Protein AF-A0A7Z9VFL2-F1 (afdb_monomer_lite)

Foldseek 3Di:
DPDVLVVVLVVCVVVQAAEEEEEDEPVNVSNLVSQVPDPSHHYHYDPAQVVVVVVQVVQVVVVHHYDYHYYPPPPD

pLDDT: mean 92.39, std 10.82, range [50.59, 98.19]

Secondary structure (DSSP, 8-state):
---HHHHHHHHHHHTTEEEEEE---TTTHHHHHHHHT-TTSEEEE-SSSTHHHHHHHHHHHTT-EEEEE--TTS--

Structure (mmCIF, N/CA/C/O backbone):
data_AF-A0A7Z9VFL2-F1
#
_entry.id   AF-A0A7Z9VFL2-F1
#
loop_
_atom_site.group_PDB
_atom_site.id
_atom_site.type_symbol
_atom_site.label_atom_id
_atom_site.label_alt_id
_atom_site.label_comp_id
_atom_site.label_asym_id
_atom_site.label_entity_id
_atom_site.label_seq_id
_atom_site.pdbx_PDB_ins_code
_atom_site.Cartn_x
_atom_site.Cartn_y
_atom_site.Cartn_z
_atom_site.occupancy
_atom_site.B_iso_or_equiv
_atom_site.auth_seq_id
_atom_site.auth_comp_id
_atom_site.auth_asym_id
_atom_site.auth_atom_id
_atom_site.pdbx_PDB_model_num
ATOM 1 N N . MET A 1 1 ? 12.691 7.167 19.684 1.00 50.59 1 MET A N 1
ATOM 2 C CA . MET A 1 1 ? 12.097 7.770 18.473 1.00 50.59 1 MET A CA 1
ATOM 3 C C . MET A 1 1 ? 11.225 6.691 17.872 1.00 50.59 1 MET A C 1
ATOM 5 O O . MET A 1 1 ? 11.741 5.588 17.739 1.00 50.59 1 MET A O 1
ATOM 9 N N . SER A 1 2 ? 9.932 6.942 17.639 1.00 61.59 2 SER A N 1
ATOM 10 C CA . SER A 1 2 ? 9.129 5.977 16.880 1.00 61.59 2 SER A CA 1
ATOM 11 C C . SER A 1 2 ? 9.742 5.829 15.492 1.00 61.59 2 SER A C 1
ATOM 13 O O . SER A 1 2 ? 10.318 6.783 14.957 1.00 61.59 2 SER A O 1
ATOM 15 N N . ASP A 1 3 ? 9.696 4.621 14.946 1.00 89.25 3 ASP A N 1
ATOM 16 C CA . ASP A 1 3 ? 10.130 4.398 13.576 1.00 89.25 3 ASP A CA 1
ATOM 17 C C . ASP A 1 3 ? 9.186 5.166 12.643 1.00 89.25 3 ASP A C 1
ATOM 19 O O . ASP A 1 3 ? 7.964 5.093 12.789 1.00 89.25 3 ASP A O 1
ATOM 23 N N . TRP A 1 4 ? 9.734 5.919 11.690 1.00 93.88 4 TRP A N 1
ATOM 24 C CA . TRP A 1 4 ? 8.923 6.679 10.741 1.00 93.88 4 TRP A CA 1
ATOM 25 C C . TRP A 1 4 ? 7.974 5.759 9.956 1.00 93.88 4 TRP A C 1
ATOM 27 O O . TRP A 1 4 ? 6.861 6.174 9.640 1.00 93.88 4 TRP A O 1
ATOM 37 N N . SER A 1 5 ? 8.374 4.504 9.703 1.00 95.25 5 SER A N 1
ATOM 38 C CA . SER A 1 5 ? 7.549 3.515 8.997 1.00 95.25 5 SER A CA 1
ATOM 39 C C . SER A 1 5 ? 6.283 3.184 9.784 1.00 95.25 5 SER A C 1
ATOM 41 O O . SER A 1 5 ? 5.205 3.081 9.209 1.00 95.25 5 SER A O 1
ATOM 43 N N . GLU A 1 6 ? 6.406 3.054 11.108 1.00 96.50 6 GLU A N 1
ATOM 44 C CA . GLU A 1 6 ? 5.275 2.781 11.999 1.00 96.50 6 GLU A CA 1
ATOM 45 C C . GLU A 1 6 ? 4.335 3.986 12.054 1.00 96.50 6 GLU A C 1
ATOM 47 O O . GLU A 1 6 ? 3.130 3.829 11.891 1.00 96.50 6 GLU A O 1
ATOM 52 N N . GLY A 1 7 ? 4.878 5.202 12.173 1.00 97.12 7 GLY A N 1
ATOM 53 C CA . GLY A 1 7 ? 4.064 6.423 12.178 1.00 97.12 7 GLY A CA 1
ATOM 54 C C . GLY A 1 7 ? 3.305 6.655 10.864 1.00 97.12 7 GLY A C 1
ATOM 55 O O . GLY A 1 7 ? 2.135 7.046 10.875 1.00 97.12 7 GLY A O 1
ATOM 56 N N . VAL A 1 8 ? 3.940 6.381 9.718 1.00 96.75 8 VAL A N 1
ATOM 57 C CA . VAL A 1 8 ? 3.26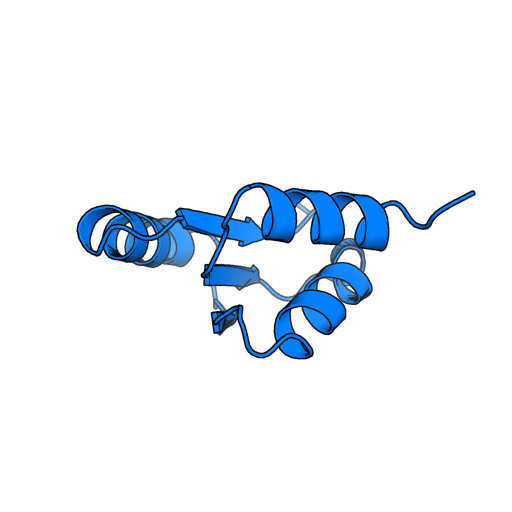5 6.419 8.410 1.00 96.75 8 VAL A CA 1
ATOM 58 C C . VAL A 1 8 ? 2.176 5.353 8.350 1.00 96.75 8 VAL A C 1
ATOM 60 O O . VAL A 1 8 ? 1.046 5.673 7.990 1.00 96.75 8 VAL A O 1
ATOM 63 N N . PHE A 1 9 ? 2.477 4.118 8.751 1.00 97.44 9 PHE A N 1
ATOM 64 C CA . PHE A 1 9 ? 1.503 3.030 8.775 1.00 97.44 9 PHE A CA 1
ATOM 65 C C . PHE A 1 9 ? 0.268 3.370 9.628 1.00 97.44 9 PHE A C 1
ATOM 67 O O . PHE A 1 9 ? -0.861 3.269 9.146 1.00 97.44 9 PHE A O 1
ATOM 74 N N . GLU A 1 10 ? 0.457 3.870 10.850 1.00 97.19 10 GLU A N 1
ATOM 75 C CA . GLU A 1 10 ? -0.636 4.316 11.727 1.00 97.19 10 GLU A CA 1
ATOM 76 C C . GLU A 1 10 ? -1.480 5.428 11.083 1.00 97.19 10 GLU A C 1
ATOM 78 O O . GLU A 1 10 ? -2.713 5.438 11.174 1.00 97.19 10 GLU A O 1
ATOM 83 N N . THR A 1 11 ? -0.832 6.349 10.368 1.00 97.38 11 THR A N 1
ATOM 84 C CA . THR A 1 11 ? -1.521 7.415 9.631 1.00 97.38 11 THR A CA 1
ATOM 85 C C . THR A 1 11 ? -2.359 6.850 8.479 1.00 97.38 11 THR A C 1
ATOM 87 O O . THR A 1 11 ? -3.506 7.257 8.289 1.00 97.38 11 THR A O 1
ATOM 90 N N . LEU A 1 12 ? -1.844 5.873 7.728 1.00 97.50 12 LEU A N 1
ATOM 91 C CA . LEU A 1 12 ? -2.590 5.215 6.649 1.00 97.50 12 LEU A CA 1
ATOM 92 C C . LEU A 1 12 ? -3.838 4.498 7.187 1.00 97.50 12 LEU A C 1
ATOM 94 O O . LEU A 1 12 ? -4.933 4.672 6.651 1.00 97.50 12 LEU A O 1
ATOM 98 N N . ILE A 1 13 ? -3.704 3.756 8.288 1.00 97.38 13 ILE A N 1
ATOM 99 C CA . ILE A 1 13 ? -4.833 3.053 8.911 1.00 97.38 13 ILE A CA 1
ATOM 100 C C . ILE A 1 13 ? -5.874 4.038 9.452 1.00 97.38 13 ILE A C 1
ATOM 102 O O . ILE A 1 13 ? -7.064 3.907 9.158 1.00 97.38 13 ILE A O 1
ATOM 106 N N . SER A 1 14 ? -5.445 5.058 10.199 1.00 97.25 14 SER A N 1
ATOM 107 C CA . SER A 1 14 ? -6.355 6.052 10.792 1.00 97.25 14 SER A CA 1
ATOM 108 C C . SER A 1 14 ? -7.088 6.910 9.755 1.00 97.25 14 SER A C 1
ATOM 110 O O . SER A 1 14 ? -8.197 7.375 10.016 1.00 97.25 14 SER A O 1
ATOM 112 N N . THR A 1 15 ? -6.519 7.079 8.559 1.00 96.94 15 THR A N 1
ATOM 113 C CA . THR A 1 15 ? -7.161 7.776 7.431 1.00 96.94 15 THR A CA 1
ATOM 114 C C . THR A 1 15 ? -8.028 6.862 6.559 1.00 96.94 15 THR A C 1
ATOM 116 O O . THR A 1 15 ? -8.653 7.330 5.603 1.00 96.94 15 THR A O 1
ATOM 119 N N . GLY A 1 16 ? -8.119 5.574 6.905 1.00 96.75 16 GLY A N 1
ATOM 120 C CA . GLY A 1 16 ? -8.970 4.602 6.228 1.00 96.75 16 GLY A CA 1
ATOM 121 C C . GLY A 1 16 ? -8.418 4.118 4.889 1.00 96.75 16 GLY A C 1
ATOM 122 O O . GLY A 1 16 ? -9.207 3.761 4.016 1.00 96.75 16 GLY A O 1
ATOM 123 N N . VAL A 1 17 ? -7.095 4.112 4.700 1.00 98.19 17 VAL A N 1
ATOM 124 C CA . VAL A 1 17 ? -6.464 3.473 3.536 1.00 98.19 17 VAL A CA 1
ATOM 125 C C . VAL A 1 17 ? -6.656 1.960 3.627 1.00 98.19 17 VAL A C 1
ATOM 127 O O . VAL A 1 17 ? -6.326 1.339 4.636 1.00 98.19 17 VAL A O 1
ATOM 130 N N . ARG A 1 18 ? -7.211 1.371 2.566 1.00 97.81 18 ARG A N 1
ATOM 131 C CA . ARG A 1 18 ? -7.541 -0.060 2.470 1.00 97.81 18 ARG A CA 1
ATOM 132 C C . ARG A 1 18 ? -6.683 -0.810 1.469 1.00 97.81 18 ARG A C 1
ATOM 134 O O . ARG A 1 18 ? -6.669 -2.035 1.502 1.00 97.81 18 ARG A O 1
ATOM 141 N N . GLN A 1 19 ? -5.971 -0.103 0.597 1.00 98.12 19 GLN A N 1
ATOM 142 C CA . GLN A 1 19 ? -5.143 -0.714 -0.439 1.00 98.12 19 GLN A CA 1
ATOM 143 C C . GLN A 1 19 ? -3.759 -0.065 -0.465 1.00 98.12 19 GLN A C 1
ATOM 145 O O . GLN A 1 19 ? -3.650 1.159 -0.465 1.00 98.12 19 GLN A O 1
ATOM 150 N N . ALA A 1 20 ? -2.703 -0.870 -0.495 1.00 97.94 20 ALA A N 1
ATOM 151 C CA . ALA A 1 20 ? -1.329 -0.402 -0.626 1.00 97.94 20 ALA A CA 1
ATOM 152 C 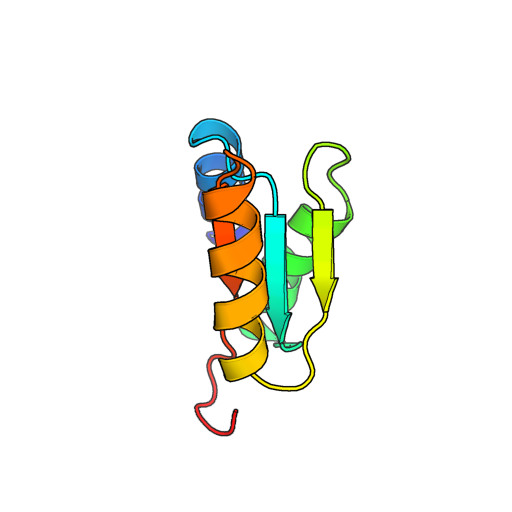C . ALA A 1 20 ? -0.675 -1.091 -1.823 1.00 97.94 20 ALA A C 1
ATOM 154 O O . ALA A 1 20 ? -0.359 -2.280 -1.778 1.00 97.94 20 ALA A O 1
ATOM 155 N N . ALA A 1 21 ? -0.497 -0.334 -2.900 1.00 98.06 21 ALA A N 1
ATOM 156 C CA . ALA A 1 21 ? 0.245 -0.774 -4.068 1.00 98.06 21 ALA A CA 1
ATOM 157 C C . ALA A 1 21 ? 1.720 -0.400 -3.886 1.00 98.06 21 ALA A C 1
ATOM 159 O O . ALA A 1 21 ? 2.009 0.694 -3.399 1.00 98.06 21 ALA A O 1
ATOM 160 N N . TYR A 1 22 ? 2.655 -1.284 -4.224 1.00 96.25 22 TYR A N 1
ATOM 161 C CA . TYR A 1 22 ? 4.074 -1.032 -3.971 1.00 96.25 22 TYR A CA 1
ATOM 162 C C . TYR A 1 22 ? 4.986 -1.653 -5.021 1.00 96.25 22 TYR A C 1
ATOM 164 O O . TYR A 1 22 ? 4.755 -2.775 -5.463 1.00 96.25 22 TYR A O 1
ATOM 172 N N . VAL A 1 23 ? 6.076 -0.958 -5.338 1.00 93.62 23 VAL A N 1
ATOM 173 C CA . VAL A 1 23 ? 7.256 -1.565 -5.967 1.00 93.62 23 VAL A CA 1
ATOM 174 C C . VAL A 1 23 ? 8.227 -1.959 -4.842 1.00 93.62 23 VAL A C 1
ATOM 176 O O . VAL A 1 23 ? 8.382 -1.192 -3.888 1.00 93.62 23 VAL A O 1
ATOM 179 N N . PRO A 1 24 ? 8.862 -3.148 -4.868 1.00 91.38 24 PRO A N 1
ATOM 180 C CA . PRO A 1 24 ? 9.809 -3.542 -3.826 1.00 91.38 24 PRO A CA 1
ATOM 181 C C . PRO A 1 24 ? 10.963 -2.538 -3.662 1.00 91.38 24 PRO A C 1
ATOM 183 O O . PRO A 1 24 ? 11.734 -2.309 -4.589 1.00 91.38 24 PRO A O 1
ATOM 186 N N . ASP A 1 25 ? 11.120 -1.986 -2.458 1.00 89.75 25 ASP A N 1
ATOM 187 C CA . ASP A 1 25 ? 12.162 -1.011 -2.121 1.00 89.75 25 ASP A CA 1
ATOM 188 C C . ASP A 1 25 ? 12.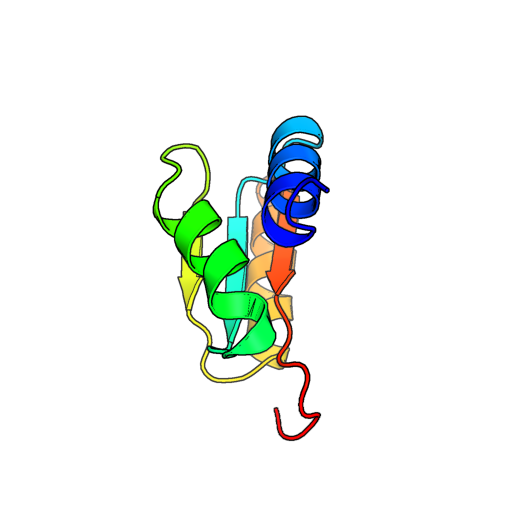715 -1.292 -0.712 1.00 89.75 25 ASP A C 1
ATOM 190 O O . ASP A 1 25 ? 11.967 -1.559 0.232 1.00 89.75 25 ASP A O 1
ATOM 194 N N . MET A 1 26 ? 14.044 -1.261 -0.560 1.00 89.00 26 MET A N 1
ATOM 195 C CA . MET A 1 26 ? 14.704 -1.562 0.719 1.00 89.00 26 MET A CA 1
ATOM 196 C C . MET A 1 26 ? 14.457 -0.489 1.785 1.00 89.00 26 MET A C 1
ATOM 198 O O . MET A 1 26 ? 14.378 -0.821 2.967 1.00 89.00 26 MET A O 1
ATOM 202 N N . GLY A 1 27 ? 14.326 0.775 1.381 1.00 90.56 27 GLY A N 1
ATOM 203 C CA . GLY A 1 27 ? 13.979 1.880 2.270 1.00 90.56 27 GLY A CA 1
ATOM 204 C C . GLY A 1 27 ? 12.545 1.774 2.783 1.00 90.56 27 GLY A C 1
ATOM 205 O O . GLY A 1 27 ? 12.295 2.080 3.944 1.00 90.56 27 GLY A O 1
ATOM 206 N N . LEU A 1 28 ? 11.622 1.260 1.969 1.00 93.50 28 LEU A N 1
ATOM 207 C CA . LEU A 1 28 ? 10.222 1.048 2.348 1.00 93.50 28 LEU A CA 1
ATOM 208 C C . LEU A 1 28 ? 9.932 -0.327 2.955 1.00 93.50 28 LEU A C 1
ATOM 210 O O . LEU A 1 28 ? 8.802 -0.557 3.389 1.00 93.50 28 LEU A O 1
ATOM 214 N N . LYS A 1 29 ? 10.915 -1.235 3.024 1.00 94.19 29 LYS A N 1
ATOM 215 C CA . LYS A 1 29 ? 10.695 -2.639 3.400 1.00 94.19 29 LYS A CA 1
ATOM 216 C C . LYS A 1 29 ? 9.842 -2.793 4.662 1.00 94.19 29 LYS A C 1
ATOM 218 O O . LYS A 1 29 ? 8.885 -3.558 4.658 1.00 94.19 29 LYS A O 1
ATOM 223 N N . LYS A 1 30 ? 10.163 -2.056 5.730 1.00 95.75 30 LYS A N 1
ATOM 224 C CA . LYS A 1 30 ? 9.427 -2.161 6.996 1.00 95.75 30 LYS A CA 1
ATOM 225 C C . LYS A 1 30 ? 7.971 -1.705 6.861 1.00 95.75 30 LYS A C 1
ATOM 227 O O . LYS A 1 30 ? 7.085 -2.374 7.381 1.00 95.75 30 LYS A O 1
ATOM 232 N N . LEU A 1 31 ? 7.716 -0.598 6.164 1.00 96.31 31 LEU A N 1
ATOM 233 C CA . LEU A 1 31 ? 6.356 -0.121 5.901 1.00 96.31 31 LEU A CA 1
ATOM 234 C C . LEU A 1 31 ? 5.567 -1.135 5.060 1.00 96.31 31 LEU A C 1
ATOM 236 O O . LEU A 1 31 ? 4.422 -1.430 5.384 1.00 96.31 31 LEU A O 1
ATOM 240 N N . ILE A 1 32 ? 6.191 -1.711 4.029 1.00 96.69 32 ILE A N 1
ATOM 241 C CA . ILE A 1 32 ? 5.584 -2.759 3.199 1.00 96.69 32 ILE A CA 1
ATOM 242 C C . ILE A 1 32 ? 5.235 -3.986 4.053 1.00 96.69 32 ILE A C 1
ATOM 244 O O . ILE A 1 32 ? 4.105 -4.463 3.988 1.00 96.69 32 ILE A O 1
ATOM 248 N N . ASP A 1 33 ? 6.160 -4.460 4.894 1.00 97.44 33 ASP A N 1
ATOM 249 C CA . ASP A 1 33 ? 5.925 -5.605 5.782 1.00 97.44 33 ASP A CA 1
ATOM 250 C C . ASP A 1 33 ? 4.748 -5.340 6.747 1.00 97.44 33 ASP A C 1
ATOM 252 O O . ASP A 1 33 ? 3.922 -6.226 6.966 1.00 97.44 33 ASP A O 1
ATOM 256 N N . LEU A 1 34 ? 4.633 -4.119 7.291 1.00 97.56 34 LEU A N 1
ATOM 257 C CA . LEU A 1 34 ? 3.505 -3.712 8.142 1.00 97.56 34 LEU A CA 1
ATOM 258 C C . LEU A 1 34 ? 2.174 -3.734 7.380 1.00 97.56 34 LEU A C 1
ATOM 260 O O . LEU A 1 34 ? 1.187 -4.257 7.894 1.00 97.56 34 LEU A O 1
ATOM 264 N N . CYS A 1 35 ? 2.149 -3.214 6.149 1.00 97.62 35 CYS A N 1
ATOM 265 C CA . CYS A 1 35 ? 0.967 -3.264 5.292 1.00 97.62 35 CYS A CA 1
ATOM 266 C C . CYS A 1 35 ? 0.563 -4.710 4.962 1.00 97.62 35 CYS A C 1
ATOM 268 O O . CYS A 1 35 ? -0.623 -5.025 4.985 1.00 97.62 35 CYS A O 1
ATOM 270 N N . ILE A 1 36 ? 1.531 -5.591 4.678 1.00 97.69 36 ILE A N 1
ATOM 271 C CA . ILE A 1 36 ? 1.286 -7.012 4.369 1.00 97.69 36 ILE A CA 1
ATOM 272 C C . ILE A 1 36 ? 0.708 -7.743 5.585 1.00 97.69 36 ILE A C 1
ATOM 274 O O . ILE A 1 36 ? -0.163 -8.596 5.434 1.00 97.69 36 ILE A O 1
ATOM 278 N N . ALA A 1 37 ? 1.186 -7.421 6.786 1.00 97.94 37 ALA A N 1
ATOM 279 C CA . ALA A 1 37 ? 0.783 -8.092 8.016 1.00 97.94 37 ALA A CA 1
ATOM 280 C C . ALA A 1 37 ? -0.601 -7.670 8.549 1.00 97.94 37 ALA A C 1
ATOM 282 O O . ALA A 1 37 ? -1.066 -8.256 9.526 1.00 97.94 37 ALA A O 1
ATOM 283 N N . HIS A 1 38 ? -1.250 -6.654 7.969 1.00 97.50 38 HIS A 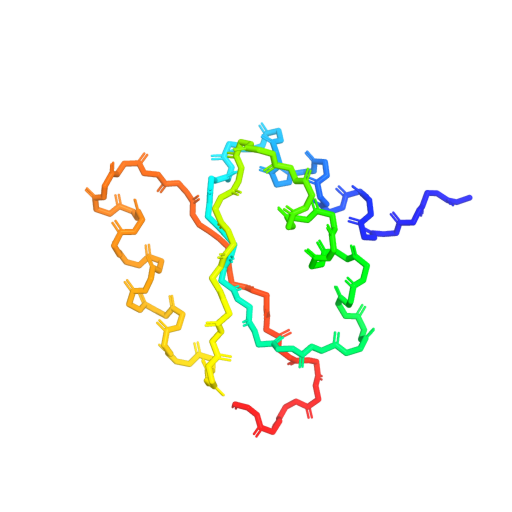N 1
ATOM 284 C CA . HIS A 1 38 ? -2.481 -6.082 8.513 1.00 97.50 38 HIS A CA 1
ATOM 285 C C . HIS A 1 38 ? -3.722 -6.459 7.693 1.00 97.50 38 HIS A C 1
ATOM 287 O O . HIS A 1 38 ? -3.969 -5.894 6.632 1.00 97.50 38 HIS A O 1
ATOM 293 N N . ASP A 1 39 ? -4.581 -7.317 8.251 1.00 95.88 39 ASP A N 1
ATOM 294 C CA . ASP A 1 39 ? -5.764 -7.895 7.580 1.00 95.88 39 ASP A CA 1
ATOM 295 C C . ASP A 1 39 ? -6.736 -6.875 6.966 1.00 95.88 39 ASP A C 1
ATOM 297 O O . ASP A 1 39 ? -7.466 -7.173 6.023 1.00 95.88 39 ASP A O 1
ATOM 301 N N . ALA A 1 40 ? -6.783 -5.656 7.508 1.00 92.25 40 ALA A N 1
ATOM 302 C CA . ALA A 1 40 ? -7.672 -4.608 7.013 1.00 92.25 40 ALA A CA 1
ATOM 303 C C . ALA A 1 40 ? -7.139 -3.867 5.768 1.00 92.25 40 ALA A C 1
ATOM 305 O O . ALA A 1 40 ? -7.809 -2.940 5.301 1.00 92.25 40 ALA A O 1
ATOM 306 N N . MET A 1 41 ? -5.945 -4.234 5.285 1.00 96.56 41 MET A N 1
ATOM 307 C CA . MET A 1 41 ? -5.256 -3.639 4.145 1.00 96.56 41 MET A CA 1
ATOM 308 C C . MET A 1 41 ? -4.936 -4.707 3.094 1.00 96.56 41 MET A C 1
ATOM 310 O O . MET A 1 41 ? -4.304 -5.718 3.374 1.00 96.56 41 MET A O 1
ATOM 314 N N . THR A 1 42 ? -5.348 -4.466 1.853 1.00 97.38 42 THR A N 1
ATOM 315 C CA . THR A 1 42 ? -4.954 -5.281 0.701 1.00 97.38 42 THR A CA 1
ATOM 316 C C . THR A 1 42 ? -3.641 -4.750 0.143 1.00 97.38 42 THR A C 1
ATOM 318 O O . THR A 1 42 ? -3.558 -3.584 -0.242 1.00 97.38 42 THR A O 1
ATOM 321 N N . THR A 1 43 ? -2.612 -5.589 0.080 1.00 97.69 43 THR A N 1
ATOM 322 C CA . THR A 1 43 ? -1.316 -5.225 -0.504 1.00 97.69 43 THR A CA 1
ATOM 323 C C . THR A 1 43 ? -1.179 -5.773 -1.919 1.00 97.69 43 THR A C 1
ATOM 325 O O . THR A 1 43 ? -1.488 -6.935 -2.177 1.00 97.69 43 THR A O 1
ATOM 328 N N . ILE A 1 44 ? -0.731 -4.929 -2.850 1.00 97.75 44 ILE A N 1
ATOM 329 C CA . ILE A 1 44 ? -0.543 -5.282 -4.261 1.00 97.75 44 ILE A CA 1
ATOM 330 C C . ILE A 1 44 ? 0.901 -4.976 -4.656 1.00 97.75 44 ILE A C 1
ATOM 332 O O . ILE A 1 44 ? 1.302 -3.816 -4.711 1.00 97.75 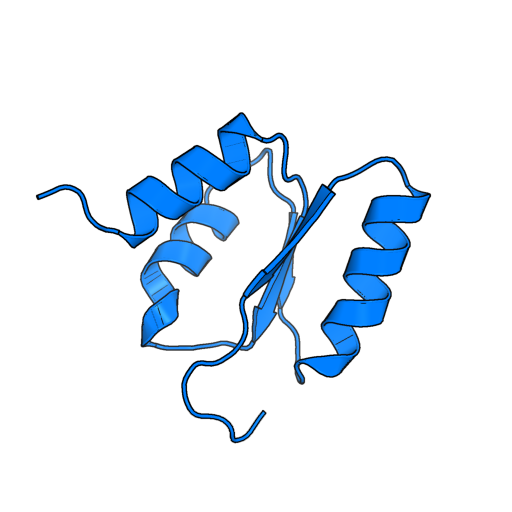44 ILE A O 1
ATOM 336 N N . ALA A 1 45 ? 1.680 -6.019 -4.938 1.00 96.56 45 ALA A N 1
ATOM 337 C CA . ALA A 1 45 ? 3.010 -5.859 -5.511 1.00 96.56 45 ALA A CA 1
ATOM 338 C C . ALA A 1 45 ? 2.899 -5.448 -6.987 1.00 96.56 45 ALA A C 1
ATOM 340 O O . ALA A 1 45 ? 2.135 -6.054 -7.740 1.00 96.56 45 ALA A O 1
ATOM 341 N N . LEU A 1 46 ? 3.674 -4.444 -7.384 1.00 95.56 46 LEU A N 1
ATOM 342 C CA . LEU A 1 46 ? 3.745 -3.896 -8.734 1.00 95.56 46 LEU A CA 1
ATOM 343 C C . LEU A 1 46 ? 5.115 -4.165 -9.357 1.00 95.56 46 LEU A C 1
ATOM 345 O O . LEU A 1 46 ? 6.122 -4.286 -8.653 1.00 95.56 46 LEU A O 1
ATOM 349 N N . THR A 1 47 ? 5.142 -4.225 -10.686 1.00 92.19 47 THR A N 1
ATOM 350 C CA . THR A 1 47 ? 6.377 -4.339 -11.471 1.00 92.19 47 THR A CA 1
ATOM 351 C C . THR A 1 47 ? 6.943 -2.963 -11.814 1.00 92.19 47 THR A C 1
ATOM 353 O O . THR A 1 47 ? 8.162 -2.806 -11.841 1.00 92.19 47 THR A O 1
ATOM 356 N N . THR A 1 48 ? 6.074 -1.972 -12.042 1.00 91.62 48 THR A N 1
ATOM 357 C CA . THR A 1 48 ? 6.446 -0.566 -12.277 1.00 91.62 48 THR A CA 1
ATOM 358 C C . THR A 1 48 ? 5.512 0.381 -11.524 1.00 91.62 48 THR A C 1
ATOM 360 O O . THR A 1 48 ? 4.428 -0.012 -11.082 1.00 91.62 48 THR A O 1
ATOM 363 N N . GLU A 1 49 ? 5.919 1.639 -11.352 1.00 91.50 49 GLU A N 1
ATOM 364 C CA . GLU A 1 49 ? 5.134 2.613 -10.585 1.00 91.50 49 GLU A CA 1
ATOM 365 C C . GLU A 1 49 ? 3.830 3.011 -11.298 1.00 91.50 49 GLU A C 1
ATOM 367 O O . GLU A 1 49 ? 2.809 3.255 -10.647 1.00 91.50 49 GLU A O 1
ATOM 372 N N . GLU A 1 50 ? 3.816 3.015 -12.633 1.00 93.69 50 GLU A N 1
ATOM 373 C CA . GLU A 1 50 ? 2.663 3.430 -13.438 1.00 93.69 50 GLU A CA 1
ATOM 374 C C . GLU A 1 50 ? 1.461 2.491 -13.295 1.00 93.69 50 GLU A C 1
ATOM 376 O O . GLU A 1 50 ? 0.314 2.942 -13.373 1.00 93.69 50 GLU A O 1
ATOM 381 N N . GLU A 1 51 ? 1.697 1.204 -13.024 1.00 94.94 51 GLU A N 1
ATOM 382 C CA . GLU A 1 51 ? 0.636 0.230 -12.728 1.00 94.94 51 GLU A CA 1
ATOM 383 C C . GLU A 1 51 ? -0.204 0.674 -11.518 1.00 94.94 51 GLU A C 1
ATOM 385 O O . GLU A 1 51 ? -1.421 0.452 -11.467 1.00 94.94 51 GLU A O 1
ATOM 390 N N . GLY A 1 52 ? 0.425 1.391 -10.580 1.00 95.56 52 GLY A N 1
ATOM 391 C CA . GLY A 1 52 ? -0.214 1.943 -9.393 1.00 95.56 52 GLY A CA 1
ATOM 392 C C . GLY A 1 52 ? -1.363 2.891 -9.717 1.00 95.56 52 GLY A C 1
ATOM 393 O O . GLY A 1 52 ? -2.354 2.916 -8.990 1.00 95.56 52 GLY A O 1
ATOM 394 N N . MET A 1 53 ? -1.309 3.610 -10.841 1.00 95.50 53 MET A N 1
ATOM 395 C CA . MET A 1 53 ? -2.385 4.521 -11.240 1.00 95.50 53 MET A CA 1
ATOM 396 C C . MET A 1 53 ? -3.694 3.781 -11.520 1.00 95.50 53 MET A C 1
ATOM 398 O O . MET A 1 53 ? -4.765 4.249 -11.127 1.00 95.50 53 MET A O 1
ATOM 402 N N . GLY A 1 54 ? -3.616 2.610 -12.158 1.00 96.88 54 GLY A N 1
ATOM 403 C CA . GLY A 1 54 ? -4.784 1.767 -12.412 1.00 96.88 54 GLY A CA 1
ATOM 404 C C . GLY A 1 54 ? -5.384 1.224 -11.117 1.00 96.88 54 GLY A C 1
ATOM 405 O O . GLY A 1 54 ? -6.598 1.298 -10.919 1.00 96.88 54 GLY A O 1
ATOM 406 N N . VAL A 1 55 ? -4.529 0.751 -10.205 1.00 96.88 55 VAL A N 1
ATOM 407 C CA . VAL A 1 55 ? -4.941 0.239 -8.890 1.00 96.88 55 VAL A CA 1
ATOM 408 C C . VAL A 1 55 ? -5.625 1.328 -8.067 1.00 96.88 55 VAL A C 1
ATOM 410 O O . VAL A 1 55 ? -6.741 1.131 -7.589 1.00 96.88 55 VAL A O 1
ATOM 413 N N . LEU A 1 56 ? -5.000 2.501 -7.942 1.00 97.88 56 LEU A N 1
ATOM 414 C CA . LEU A 1 56 ? -5.550 3.614 -7.169 1.00 97.88 56 LEU A CA 1
ATOM 415 C C . LEU A 1 56 ? -6.835 4.171 -7.786 1.00 97.88 56 LEU A C 1
ATOM 417 O O . LEU A 1 56 ? -7.773 4.498 -7.057 1.00 97.88 56 LEU A O 1
ATOM 421 N N . GLY A 1 57 ? -6.910 4.233 -9.118 1.00 98.00 57 GLY A N 1
ATOM 422 C CA . GLY A 1 57 ? -8.135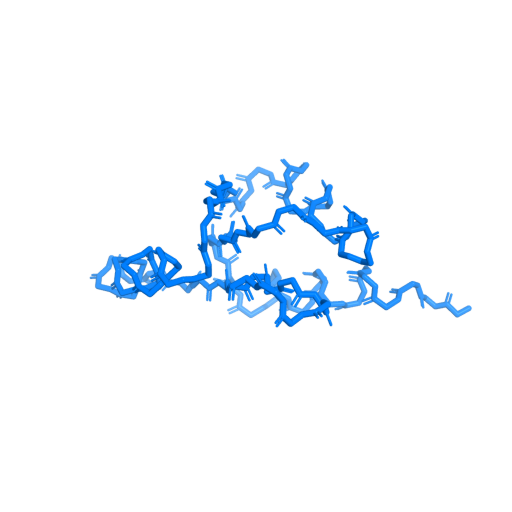 4.597 -9.825 1.00 98.00 57 GLY A CA 1
ATOM 423 C C . GLY A 1 57 ? -9.275 3.619 -9.534 1.00 98.00 57 GLY A C 1
ATOM 424 O O . GLY A 1 57 ? -10.391 4.043 -9.235 1.00 98.00 57 GLY A O 1
ATOM 425 N N . GLY A 1 58 ? -8.988 2.315 -9.557 1.00 97.31 58 GLY A N 1
ATOM 426 C CA . GLY A 1 58 ? -9.939 1.266 -9.192 1.00 97.31 58 GLY A CA 1
ATOM 427 C C . GLY A 1 58 ? -10.399 1.357 -7.736 1.00 97.31 58 GLY A C 1
ATOM 428 O O . GLY A 1 58 ? -11.602 1.337 -7.482 1.00 97.31 58 GLY A O 1
ATOM 429 N N . ALA A 1 59 ? -9.464 1.522 -6.794 1.00 97.06 59 ALA A N 1
ATOM 430 C CA . ALA A 1 59 ? -9.762 1.691 -5.372 1.00 97.06 59 ALA A CA 1
ATOM 431 C C . ALA A 1 59 ? -10.715 2.870 -5.141 1.00 97.06 59 ALA A C 1
ATOM 433 O O . ALA A 1 59 ? -11.757 2.709 -4.508 1.00 97.06 59 ALA A O 1
ATOM 434 N N . TRP A 1 60 ? -10.411 4.023 -5.746 1.00 97.69 60 TRP A N 1
ATOM 435 C CA . TRP A 1 60 ? -11.252 5.211 -5.646 1.00 97.69 60 TRP A CA 1
ATOM 436 C C . TRP A 1 60 ? -12.652 4.996 -6.230 1.00 97.69 60 TRP A C 1
ATOM 438 O O . TRP A 1 60 ? -13.647 5.322 -5.584 1.00 97.69 60 TRP A O 1
ATOM 448 N N . MET A 1 61 ? -12.754 4.410 -7.429 1.00 97.88 61 MET A N 1
ATOM 449 C CA . MET A 1 61 ? -14.051 4.082 -8.037 1.00 97.88 61 MET A CA 1
ATOM 450 C C . MET A 1 61 ? -14.853 3.074 -7.201 1.00 97.88 61 MET A C 1
ATOM 452 O O . MET A 1 61 ? -16.081 3.124 -7.201 1.00 97.88 61 MET A O 1
ATOM 456 N N . GLY A 1 62 ? -14.170 2.184 -6.478 1.00 95.38 62 GLY A N 1
ATOM 457 C CA . GLY A 1 62 ? -14.765 1.230 -5.543 1.00 95.38 62 GLY A CA 1
ATOM 458 C C . GLY A 1 62 ? -15.186 1.829 -4.197 1.00 95.38 62 GLY A C 1
ATOM 459 O O . GLY A 1 62 ? -15.790 1.123 -3.395 1.00 95.38 62 GLY A O 1
ATOM 460 N N . GLY A 1 63 ? -14.901 3.112 -3.944 1.00 95.94 63 GLY A N 1
ATOM 461 C CA . GLY A 1 63 ? -15.201 3.789 -2.677 1.00 95.94 63 GLY A CA 1
ATOM 462 C C . GLY A 1 63 ? -14.134 3.616 -1.591 1.00 95.94 63 GLY A C 1
ATOM 463 O O . GLY A 1 63 ? -14.333 4.075 -0.466 1.00 95.94 63 GLY A O 1
ATOM 464 N N . ASP A 1 64 ? -13.001 3.003 -1.927 1.00 96.69 64 ASP A N 1
ATOM 465 C CA . ASP A 1 64 ? -11.859 2.814 -1.040 1.00 96.69 64 ASP A CA 1
ATOM 466 C C . ASP A 1 64 ? -10.783 3.887 -1.245 1.00 96.69 64 ASP A C 1
ATOM 468 O O . ASP A 1 64 ? -10.720 4.600 -2.250 1.00 96.69 64 ASP A O 1
ATOM 472 N N . ARG A 1 65 ? -9.879 3.979 -0.268 1.00 97.62 65 ARG A N 1
ATOM 473 C CA . ARG A 1 65 ? -8.649 4.770 -0.366 1.00 97.62 65 ARG A CA 1
ATOM 474 C C . ARG A 1 65 ? -7.464 3.841 -0.584 1.00 97.62 65 ARG A C 1
ATOM 476 O O . ARG A 1 65 ? -7.309 2.857 0.142 1.00 97.62 65 ARG A O 1
ATOM 483 N N . GLY A 1 66 ? -6.616 4.189 -1.544 1.00 97.88 66 GLY A N 1
ATOM 484 C CA . GLY A 1 66 ? -5.358 3.499 -1.799 1.00 97.88 66 GLY A CA 1
ATOM 485 C C . GLY A 1 66 ? -4.142 4.400 -1.583 1.00 97.88 66 GLY A C 1
ATOM 486 O O . GLY A 1 66 ? -4.259 5.625 -1.616 1.00 97.88 66 GLY A O 1
ATOM 487 N N . VAL A 1 67 ? -2.976 3.787 -1.397 1.00 97.94 67 VAL A N 1
ATOM 488 C CA . VAL A 1 67 ? -1.665 4.449 -1.396 1.00 97.94 67 VAL A CA 1
ATOM 489 C C . VAL A 1 67 ? -0.719 3.738 -2.363 1.00 97.94 67 VAL A C 1
ATOM 491 O O . VAL A 1 67 ? -0.759 2.512 -2.475 1.00 97.94 67 VAL A O 1
ATOM 494 N N . LEU A 1 68 ? 0.120 4.508 -3.060 1.00 97.12 68 LEU A N 1
ATOM 495 C CA . LEU A 1 68 ? 1.242 3.990 -3.840 1.00 97.12 68 LEU A CA 1
ATOM 496 C C . LEU A 1 68 ? 2.538 4.221 -3.059 1.00 97.12 68 LEU A C 1
ATOM 498 O O . LEU A 1 68 ? 2.877 5.354 -2.719 1.00 97.12 68 LEU A O 1
ATOM 502 N N . LEU A 1 69 ? 3.243 3.135 -2.771 1.00 95.12 69 LEU A N 1
ATOM 503 C CA . LEU A 1 69 ? 4.553 3.120 -2.139 1.00 95.12 69 LEU A CA 1
ATOM 504 C C . LEU A 1 69 ? 5.611 3.058 -3.248 1.00 95.12 69 LEU A C 1
ATOM 506 O O . LEU A 1 69 ? 5.919 1.984 -3.768 1.00 95.12 69 LEU A O 1
ATOM 510 N N . MET A 1 70 ? 6.089 4.235 -3.648 1.00 89.62 70 MET A N 1
ATOM 511 C CA . MET A 1 70 ? 7.026 4.412 -4.760 1.00 89.62 70 MET A CA 1
ATOM 512 C C . MET A 1 70 ? 8.466 4.137 -4.335 1.00 89.62 70 MET A C 1
ATOM 514 O O . MET A 1 70 ? 8.874 4.439 -3.212 1.00 89.62 70 MET A O 1
ATOM 518 N N . GLN A 1 71 ? 9.239 3.587 -5.259 1.00 82.69 71 GLN A N 1
ATOM 519 C CA . GLN A 1 71 ? 10.645 3.283 -5.064 1.00 82.69 71 GLN A CA 1
ATOM 520 C C . GLN A 1 71 ? 11.444 4.588 -4.922 1.00 82.69 71 GLN A C 1
ATOM 522 O O . GLN A 1 71 ? 11.299 5.538 -5.687 1.00 82.69 71 GLN A O 1
ATOM 527 N N . SER A 1 72 ? 12.364 4.621 -3.961 1.00 71.06 72 SER A N 1
ATOM 528 C CA . SER A 1 72 ? 13.111 5.835 -3.603 1.00 71.06 72 SER A CA 1
ATOM 529 C C . SER A 1 72 ? 14.283 6.177 -4.542 1.00 71.06 72 SER A C 1
ATOM 531 O O . SER A 1 72 ? 14.799 7.294 -4.501 1.00 71.06 72 SER A O 1
ATOM 533 N N . SER A 1 73 ? 14.723 5.235 -5.384 1.00 70.00 73 SER A N 1
ATOM 534 C CA . SER A 1 73 ? 15.941 5.337 -6.206 1.00 70.00 73 SER A CA 1
ATOM 535 C C . SER A 1 73 ? 15.756 5.978 -7.590 1.00 70.00 73 SER A C 1
ATOM 537 O O . SER A 1 73 ? 16.756 6.305 -8.229 1.00 70.00 73 SER A O 1
ATOM 539 N N . GLY A 1 74 ? 14.515 6.191 -8.049 1.00 56.41 74 GLY A N 1
ATOM 540 C CA . GLY A 1 74 ? 14.210 6.927 -9.286 1.00 56.41 74 GLY A CA 1
ATOM 541 C C . GLY A 1 74 ? 14.506 6.192 -10.602 1.00 56.41 74 GLY A C 1
ATOM 542 O O . GLY A 1 74 ? 14.681 6.845 -11.627 1.00 56.41 74 GLY A O 1
ATOM 543 N N . VAL A 1 75 ? 14.593 4.858 -10.586 1.00 59.22 75 VAL A N 1
ATOM 544 C CA . VAL A 1 75 ? 14.796 4.011 -11.788 1.00 59.22 75 VAL A CA 1
ATOM 545 C C . VAL A 1 75 ? 13.526 3.281 -12.242 1.00 59.22 75 VAL A C 1
ATOM 547 O O . VAL A 1 75 ? 13.606 2.387 -13.083 1.00 59.22 75 VAL A O 1
ATOM 550 N N . GLY A 1 76 ? 12.395 3.597 -11.616 1.00 53.19 76 GLY A N 1
ATOM 551 C CA . GLY A 1 76 ? 11.150 2.827 -11.654 1.00 53.19 76 GLY A CA 1
ATOM 552 C C . GLY A 1 76 ? 10.046 3.542 -12.391 1.00 53.19 76 GLY A C 1
ATOM 553 O O . GLY A 1 76 ? 10.297 4.687 -12.834 1.00 53.19 76 GLY A O 1
#

Radius of gyration: 11.95 Å; chains: 1; bounding box: 31×16×32 Å

Sequence (76 aa):
MSDWSEGVFETLISTGVRQAAYVPDMGLKKLIDLCIAHDAMTTIALTTEEEGMGVLGGAWMGGDRGVLLMQSSGVG